Protein AF-A0A2V7VYQ2-F1 (afdb_monomer_lite)

Structure (mmCIF, N/CA/C/O backbone):
data_AF-A0A2V7VYQ2-F1
#
_entry.id   AF-A0A2V7VYQ2-F1
#
loop_
_atom_site.group_PDB
_atom_site.id
_atom_site.type_symbol
_atom_site.label_atom_id
_atom_site.label_alt_id
_atom_site.label_comp_id
_atom_site.label_asym_id
_atom_site.label_entity_id
_atom_site.label_seq_id
_atom_site.pdbx_PDB_ins_code
_atom_site.Cartn_x
_atom_site.Cartn_y
_atom_site.Cartn_z
_atom_site.occupancy
_atom_site.B_iso_or_equiv
_atom_site.auth_seq_id
_atom_site.auth_comp_id
_atom_site.auth_asym_id
_atom_site.auth_atom_id
_atom_site.pdbx_PDB_model_num
ATOM 1 N N . MET A 1 1 ? 19.282 20.092 -5.238 1.00 39.91 1 MET A N 1
ATOM 2 C CA . MET A 1 1 ? 17.968 20.196 -5.904 1.00 39.91 1 MET A CA 1
ATOM 3 C C . MET A 1 1 ? 17.351 18.811 -5.839 1.00 39.91 1 MET A C 1
ATOM 5 O O . MET A 1 1 ? 17.873 17.918 -6.490 1.00 39.91 1 MET A O 1
ATOM 9 N N . LEU A 1 2 ? 16.368 18.584 -4.962 1.00 47.19 2 LEU A N 1
ATOM 10 C CA . LEU A 1 2 ? 15.634 17.316 -4.951 1.00 47.19 2 LEU A CA 1
ATOM 11 C C . LEU A 1 2 ? 14.840 17.269 -6.256 1.00 47.19 2 LEU A C 1
ATOM 13 O O . LEU A 1 2 ? 14.001 18.136 -6.489 1.00 47.19 2 LEU A O 1
ATOM 17 N N . ASN A 1 3 ? 15.194 16.339 -7.139 1.00 48.59 3 ASN A N 1
ATOM 18 C CA . ASN A 1 3 ? 14.482 16.147 -8.391 1.00 48.59 3 ASN A CA 1
ATOM 19 C C . ASN A 1 3 ? 13.054 15.726 -8.024 1.00 48.59 3 ASN A C 1
ATOM 21 O O . ASN A 1 3 ? 12.865 14.705 -7.373 1.00 48.59 3 ASN A O 1
ATOM 25 N N . SER A 1 4 ? 12.109 16.602 -8.348 1.00 51.09 4 SER A N 1
ATOM 26 C CA . SER A 1 4 ? 10.693 16.582 -7.993 1.00 51.09 4 SER A CA 1
ATOM 27 C C . SER A 1 4 ? 10.065 15.181 -7.964 1.00 51.09 4 SER A C 1
ATOM 29 O O . SER A 1 4 ? 9.643 14.679 -8.999 1.00 51.09 4 SER A O 1
ATOM 31 N N . ALA A 1 5 ? 9.940 14.605 -6.768 1.00 56.44 5 ALA A N 1
ATOM 32 C CA . ALA A 1 5 ? 8.862 13.685 -6.427 1.00 56.44 5 ALA A CA 1
ATOM 33 C C . ALA A 1 5 ? 7.942 14.479 -5.485 1.00 56.44 5 ALA A C 1
ATOM 35 O O . ALA A 1 5 ? 8.368 14.777 -4.359 1.00 56.44 5 ALA A O 1
ATOM 36 N N . PRO A 1 6 ? 6.773 14.968 -5.944 1.00 68.38 6 PRO A N 1
ATOM 37 C CA . PRO A 1 6 ? 5.818 15.592 -5.036 1.00 68.38 6 PRO A CA 1
ATOM 38 C C . PRO A 1 6 ? 5.514 14.618 -3.884 1.00 68.38 6 PRO A C 1
ATOM 40 O O . PRO A 1 6 ? 5.658 13.413 -4.046 1.00 68.38 6 PRO A O 1
ATOM 43 N N . PRO A 1 7 ? 5.184 15.102 -2.676 1.00 71.44 7 PRO A N 1
ATOM 44 C CA . PRO A 1 7 ? 4.803 14.203 -1.599 1.00 71.44 7 PRO A CA 1
ATOM 45 C C . PRO A 1 7 ? 3.505 13.475 -1.974 1.00 71.44 7 PRO A C 1
ATOM 47 O O . PRO A 1 7 ? 2.418 14.023 -1.790 1.00 71.44 7 PRO A O 1
ATOM 50 N N . ASP A 1 8 ? 3.613 12.226 -2.430 1.00 80.06 8 ASP A N 1
ATOM 51 C CA . ASP A 1 8 ? 2.477 11.376 -2.802 1.00 80.06 8 ASP A CA 1
ATOM 52 C C . ASP A 1 8 ? 1.868 10.751 -1.543 1.00 80.06 8 ASP A C 1
ATOM 54 O O . ASP A 1 8 ? 1.904 9.542 -1.306 1.00 80.06 8 ASP A O 1
ATOM 58 N N . THR A 1 9 ? 1.396 11.613 -0.644 1.00 91.62 9 THR A N 1
ATOM 59 C CA . THR A 1 9 ? 0.796 11.194 0.622 1.00 91.62 9 THR A CA 1
ATOM 60 C C . THR A 1 9 ? -0.615 10.700 0.359 1.00 91.62 9 THR A C 1
ATOM 62 O O . THR A 1 9 ? -1.506 11.486 0.038 1.00 91.62 9 THR A O 1
ATOM 65 N N . ASN A 1 10 ? -0.842 9.408 0.561 1.00 96.25 10 ASN A N 1
ATOM 66 C CA . ASN A 1 10 ? -2.163 8.810 0.505 1.00 96.25 10 ASN A CA 1
ATOM 67 C C . ASN A 1 10 ? -2.455 8.040 1.791 1.00 96.25 10 ASN A C 1
ATOM 69 O O . ASN A 1 10 ? -1.557 7.522 2.451 1.00 96.25 10 ASN A O 1
ATOM 73 N N . GLY A 1 11 ? -3.721 7.966 2.177 1.00 96.19 11 GLY A N 1
ATOM 74 C CA . GLY A 1 11 ? -4.103 7.188 3.339 1.00 96.19 11 GLY A CA 1
ATOM 75 C C . GLY A 1 11 ? -5.603 7.098 3.507 1.00 96.19 11 GLY A C 1
ATOM 76 O O . GLY A 1 11 ? -6.361 7.947 3.036 1.00 96.19 11 GLY A O 1
ATOM 77 N N . ARG A 1 12 ? -6.035 6.050 4.200 1.00 97.88 12 ARG A N 1
ATOM 78 C CA . ARG A 1 12 ? -7.449 5.751 4.396 1.00 97.88 12 ARG A CA 1
ATOM 79 C C . ARG A 1 12 ? -7.674 5.135 5.765 1.00 97.88 12 ARG A C 1
ATOM 81 O O . ARG A 1 12 ? -6.895 4.314 6.241 1.00 97.88 12 ARG A O 1
ATOM 88 N N . VAL A 1 13 ? -8.769 5.547 6.394 1.00 97.44 13 VAL A N 1
ATOM 89 C CA . VAL A 1 13 ? -9.264 4.948 7.634 1.00 97.44 13 VAL A CA 1
ATOM 90 C C . VAL A 1 13 ? -10.171 3.775 7.276 1.00 97.44 13 VAL A C 1
ATOM 92 O O . VAL A 1 13 ? -11.140 3.937 6.528 1.00 97.44 13 VAL A O 1
ATOM 95 N N . GLY A 1 14 ? -9.840 2.608 7.816 1.00 96.62 14 GLY A N 1
ATOM 96 C CA . GLY A 1 14 ? -10.649 1.403 7.763 1.00 96.62 14 GLY A CA 1
ATOM 97 C C . GLY A 1 14 ? -11.421 1.174 9.060 1.00 96.62 14 GLY A C 1
ATOM 98 O O . GLY A 1 14 ? -11.588 2.067 9.902 1.00 96.62 14 GLY A O 1
ATOM 99 N N . LYS A 1 15 ? -11.915 -0.051 9.243 1.00 95.31 15 LYS A N 1
ATOM 100 C CA . LYS A 1 15 ? -12.724 -0.396 10.417 1.00 95.31 15 LYS A CA 1
ATOM 101 C C . LYS A 1 15 ? -11.932 -0.316 11.722 1.00 95.31 15 LYS A C 1
ATOM 103 O O . LYS A 1 15 ? -12.439 0.263 12.682 1.00 95.31 15 LYS A O 1
ATOM 108 N N . ASN A 1 16 ? -10.692 -0.806 11.730 1.00 94.94 16 ASN A N 1
ATOM 109 C CA . ASN A 1 16 ? -9.839 -0.860 12.926 1.00 94.94 16 ASN A CA 1
ATOM 110 C C . ASN A 1 16 ? -8.521 -0.089 12.777 1.00 94.94 16 ASN A C 1
ATOM 112 O O . ASN A 1 16 ? -7.930 0.304 13.779 1.00 94.94 16 ASN A O 1
ATOM 116 N N . HIS A 1 17 ? -8.091 0.158 11.540 1.00 97.12 17 HIS A N 1
ATOM 117 C CA . HIS A 1 17 ? -6.763 0.676 11.240 1.00 97.12 17 HIS A CA 1
ATOM 118 C C . HIS A 1 17 ? -6.822 1.957 10.412 1.00 97.12 17 HIS A C 1
AT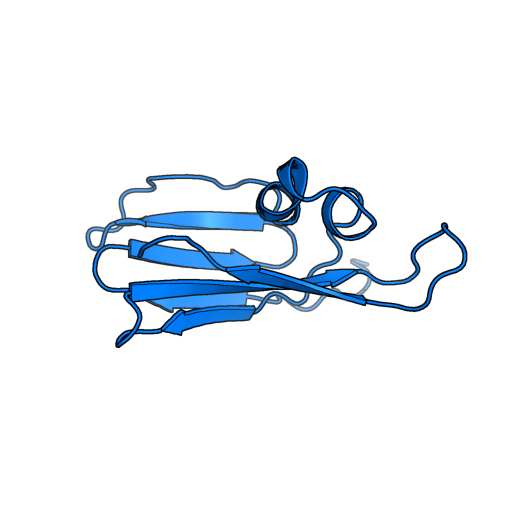OM 120 O O . HIS A 1 17 ? -7.772 2.193 9.661 1.00 97.12 17 HIS A O 1
ATOM 126 N N . TYR A 1 18 ? -5.775 2.761 10.521 1.00 98.06 18 TYR A N 1
ATOM 127 C CA . TYR A 1 18 ? -5.415 3.764 9.533 1.00 98.06 18 TYR A CA 1
ATOM 128 C C . TYR A 1 18 ? -4.210 3.249 8.751 1.00 98.06 18 TYR A C 1
ATOM 130 O O . TYR A 1 18 ? -3.222 2.835 9.352 1.00 98.06 18 TYR A O 1
ATOM 138 N N . VAL A 1 19 ? -4.296 3.260 7.424 1.00 98.25 19 VAL A N 1
ATOM 139 C CA . VAL A 1 19 ? -3.176 2.913 6.544 1.00 98.25 19 VAL A CA 1
ATOM 140 C C . VAL A 1 19 ? -2.748 4.176 5.817 1.00 98.25 19 VAL A C 1
ATOM 142 O O . VAL A 1 19 ? -3.587 4.846 5.211 1.00 98.25 19 VAL A O 1
ATOM 145 N N . GLN A 1 20 ? -1.456 4.489 5.875 1.00 97.50 20 GLN A N 1
ATOM 146 C CA . GLN A 1 20 ? -0.843 5.588 5.135 1.00 97.50 20 GLN A CA 1
ATOM 147 C C . GLN A 1 20 ? 0.287 5.045 4.281 1.00 97.50 20 GLN A C 1
ATOM 149 O O . GLN A 1 20 ? 1.123 4.269 4.747 1.00 97.50 20 GLN A O 1
ATOM 154 N N . TRP A 1 21 ? 0.337 5.517 3.047 1.00 97.06 21 TRP A N 1
ATOM 155 C CA . TRP A 1 21 ? 1.424 5.265 2.129 1.00 97.06 21 TRP A CA 1
ATOM 156 C C . TRP A 1 21 ? 1.892 6.608 1.572 1.00 97.06 21 TRP A C 1
ATOM 158 O O . TRP A 1 21 ? 1.117 7.337 0.960 1.00 97.06 21 TRP A O 1
ATOM 168 N N . VAL A 1 22 ? 3.148 6.956 1.841 1.00 94.56 22 VAL A N 1
ATOM 169 C CA . VAL A 1 22 ? 3.774 8.206 1.404 1.00 94.56 22 VAL A CA 1
ATOM 170 C C . VAL A 1 22 ? 4.951 7.880 0.507 1.00 94.56 22 VAL A C 1
ATOM 172 O O . VAL A 1 22 ? 5.933 7.294 0.973 1.00 94.56 22 VAL A O 1
ATOM 175 N N . ASN A 1 23 ? 4.860 8.266 -0.767 1.00 92.12 23 ASN A N 1
ATOM 176 C CA . ASN A 1 23 ? 5.832 7.893 -1.793 1.00 92.12 23 ASN A CA 1
ATOM 177 C C . ASN A 1 23 ? 6.060 6.368 -1.773 1.00 92.12 23 ASN A C 1
ATOM 179 O O . ASN A 1 23 ? 5.211 5.571 -2.156 1.00 92.12 23 ASN A O 1
ATOM 183 N N . THR A 1 24 ? 7.195 5.941 -1.231 1.00 93.94 24 THR A N 1
ATOM 184 C CA . THR A 1 24 ? 7.682 4.564 -1.251 1.00 93.94 24 THR A CA 1
ATOM 185 C C . THR A 1 24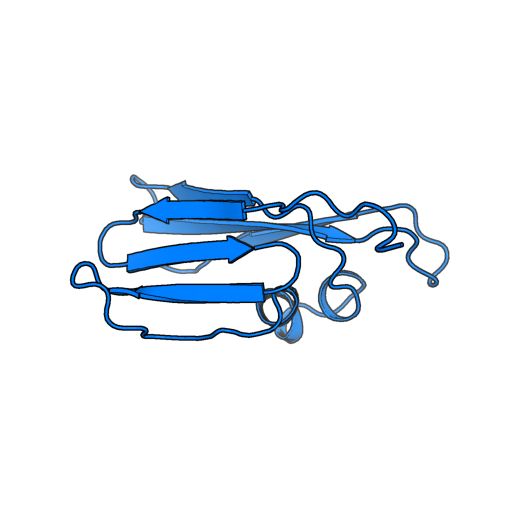 ? 7.588 3.866 0.109 1.00 93.94 24 THR A C 1
ATOM 187 O O . THR A 1 24 ? 8.077 2.739 0.253 1.00 93.94 24 THR A O 1
ATOM 190 N N . GLN A 1 25 ? 6.978 4.519 1.108 1.00 96.19 25 GLN A N 1
ATOM 191 C CA . GLN A 1 25 ? 6.867 4.030 2.482 1.00 96.19 25 GLN A CA 1
ATOM 192 C C . GLN A 1 25 ? 5.414 3.816 2.905 1.00 96.19 25 GLN A C 1
ATOM 194 O O . GLN A 1 25 ? 4.589 4.712 2.764 1.00 96.19 25 GLN A O 1
ATOM 199 N N . LEU A 1 26 ? 5.133 2.651 3.483 1.00 97.25 26 LEU A N 1
ATOM 200 C CA . LEU A 1 26 ? 3.830 2.241 4.000 1.00 97.25 26 LEU A CA 1
ATOM 201 C C . LEU A 1 26 ? 3.900 2.066 5.520 1.00 97.25 26 LEU A C 1
ATOM 203 O O . LEU A 1 26 ? 4.854 1.479 6.038 1.00 97.25 26 LEU A O 1
ATOM 207 N N . ALA A 1 27 ? 2.866 2.510 6.225 1.00 98.25 27 ALA A N 1
ATOM 208 C CA . ALA A 1 27 ? 2.667 2.220 7.637 1.00 98.25 27 ALA A CA 1
ATOM 20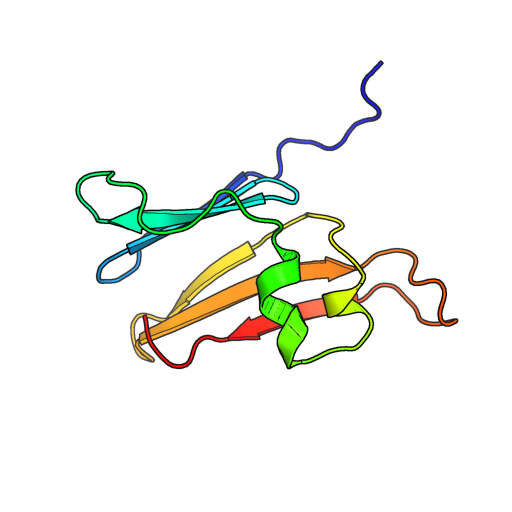9 C C . ALA A 1 27 ? 1.180 2.049 7.981 1.00 98.25 27 ALA A C 1
ATOM 211 O O . ALA A 1 27 ? 0.282 2.469 7.243 1.00 98.25 27 ALA A O 1
ATOM 212 N N . VAL A 1 28 ? 0.937 1.375 9.103 1.00 98.25 28 VAL A N 1
ATOM 213 C CA . VAL A 1 28 ? -0.386 1.035 9.625 1.00 98.25 28 VAL A CA 1
ATOM 214 C C . VAL A 1 28 ? -0.440 1.399 11.101 1.00 98.25 28 VAL A C 1
ATOM 216 O O . VAL A 1 28 ? 0.438 1.018 11.876 1.00 98.25 28 VAL A O 1
ATOM 219 N N . TRP A 1 29 ? -1.499 2.093 11.494 1.00 98.56 29 TRP A N 1
ATOM 220 C CA . TRP A 1 29 ? -1.760 2.516 12.864 1.00 98.56 29 TRP A CA 1
ATOM 221 C C . TRP A 1 29 ? -3.117 2.005 13.335 1.00 98.56 29 TRP A C 1
ATOM 223 O O . TRP A 1 29 ? -4.018 1.767 12.527 1.00 98.56 29 TRP A O 1
ATOM 233 N N . ASP A 1 30 ? -3.283 1.884 14.647 1.00 97.56 30 ASP A N 1
ATOM 234 C CA . ASP A 1 30 ? -4.605 1.769 15.254 1.00 97.56 30 ASP A CA 1
ATOM 235 C C . ASP A 1 30 ? -5.328 3.129 15.292 1.00 97.56 30 ASP A C 1
ATOM 237 O O . ASP A 1 30 ? -4.767 4.185 14.984 1.00 97.56 30 ASP A O 1
ATOM 241 N N . LYS A 1 31 ? -6.601 3.119 15.699 1.00 95.50 31 LYS A N 1
ATOM 242 C CA . LYS A 1 31 ? -7.422 4.338 15.808 1.00 95.50 31 LYS A CA 1
ATOM 243 C C . LYS A 1 31 ? -7.042 5.271 16.962 1.00 95.50 31 LYS A C 1
ATOM 245 O O . LYS A 1 31 ? -7.536 6.395 16.992 1.00 95.50 31 LYS A O 1
ATOM 250 N N . SER A 1 32 ? -6.188 4.834 17.887 1.00 97.06 32 SER A N 1
ATOM 251 C CA . SER A 1 32 ? -5.588 5.705 18.905 1.00 97.06 32 SER A CA 1
ATOM 252 C C . SER A 1 32 ? -4.279 6.355 18.448 1.00 97.06 32 SER A C 1
ATOM 254 O O . SER A 1 32 ? -3.744 7.198 19.163 1.00 97.06 32 SER A O 1
ATOM 256 N N . GLY A 1 33 ? -3.784 6.013 17.255 1.00 95.81 33 GLY A N 1
ATOM 257 C CA . GLY A 1 33 ? -2.537 6.535 16.706 1.00 95.81 33 GLY A CA 1
ATOM 258 C C . GLY A 1 33 ? -1.299 5.720 17.082 1.00 95.81 33 GLY A C 1
ATOM 259 O O . GLY A 1 33 ? -0.185 6.152 16.783 1.00 95.81 33 GLY A O 1
ATOM 260 N N . THR A 1 34 ? -1.450 4.543 17.697 1.00 98.19 34 THR A N 1
ATOM 261 C CA . THR A 1 34 ? -0.322 3.629 17.914 1.00 98.19 34 THR A CA 1
ATOM 262 C C . THR A 1 34 ? 0.105 3.041 16.579 1.00 98.19 34 THR A C 1
ATOM 264 O O . THR A 1 34 ? -0.715 2.488 15.846 1.00 98.19 34 THR A O 1
ATOM 267 N N . LEU A 1 35 ? 1.394 3.124 16.265 1.00 97.94 35 LEU A N 1
ATOM 268 C CA . LEU A 1 35 ? 1.969 2.458 15.101 1.00 97.94 35 LEU A CA 1
ATOM 269 C C . LEU A 1 35 ? 1.955 0.939 15.320 1.00 97.94 35 LEU A C 1
ATOM 271 O O . LEU A 1 35 ? 2.590 0.440 16.245 1.00 97.94 35 LEU A O 1
ATOM 275 N N . LEU A 1 36 ? 1.238 0.213 14.465 1.00 98.06 36 LEU A N 1
ATOM 276 C CA . LEU A 1 36 ? 1.139 -1.248 14.520 1.00 98.06 36 LEU A CA 1
ATOM 277 C C . LEU A 1 36 ? 2.135 -1.924 13.575 1.00 98.06 36 LEU A C 1
ATOM 279 O O . LEU A 1 36 ? 2.626 -3.013 13.866 1.00 98.06 36 LEU A O 1
ATOM 283 N N . TYR A 1 37 ? 2.414 -1.297 12.430 1.00 97.38 37 TYR A N 1
ATOM 284 C CA . TYR A 1 37 ? 3.294 -1.847 11.404 1.00 97.38 37 TYR A CA 1
ATOM 285 C C . TYR A 1 37 ? 3.923 -0.738 10.553 1.00 97.38 37 TYR A C 1
ATOM 287 O O . TYR A 1 37 ? 3.259 0.240 10.218 1.00 97.38 37 TYR A O 1
ATOM 295 N N . GLY A 1 38 ? 5.187 -0.898 10.157 1.00 96.06 38 GLY A N 1
ATOM 296 C CA . GLY A 1 38 ? 5.927 0.102 9.376 1.00 96.06 38 GLY A CA 1
ATOM 297 C C . GLY A 1 38 ? 6.741 1.101 10.218 1.00 96.06 38 GLY A C 1
ATOM 298 O O . GLY A 1 38 ? 6.884 0.895 11.422 1.00 96.06 38 GLY A O 1
ATOM 299 N N . PRO A 1 39 ? 7.294 2.165 9.596 1.00 96.19 39 PRO A N 1
ATOM 300 C CA . PRO A 1 39 ? 7.353 2.378 8.150 1.00 96.19 39 PRO A CA 1
ATOM 301 C C . PRO A 1 39 ? 8.197 1.306 7.452 1.00 96.19 39 PRO A C 1
ATOM 303 O O . PRO A 1 39 ? 9.322 1.016 7.852 1.00 96.19 39 PRO A O 1
ATOM 306 N N . ILE A 1 40 ? 7.645 0.708 6.404 1.00 96.56 40 ILE A N 1
ATOM 307 C CA . ILE A 1 40 ? 8.314 -0.277 5.544 1.00 96.56 40 ILE A CA 1
ATOM 308 C C . ILE A 1 40 ? 8.265 0.185 4.089 1.00 96.56 40 ILE A C 1
ATOM 310 O O . ILE A 1 40 ? 7.497 1.078 3.742 1.00 96.56 40 ILE A O 1
ATOM 314 N N . LYS A 1 41 ? 9.049 -0.445 3.209 1.00 97.06 41 LYS A N 1
ATOM 315 C CA . LYS A 1 41 ? 8.920 -0.221 1.763 1.00 97.06 41 LYS A CA 1
ATOM 316 C C . LYS A 1 41 ? 7.546 -0.689 1.282 1.00 97.06 41 LYS A C 1
ATOM 318 O O . LYS A 1 41 ? 7.147 -1.808 1.600 1.00 97.06 41 LYS A O 1
ATOM 323 N N . GLY A 1 42 ? 6.854 0.120 0.486 1.00 96.50 42 GLY A N 1
ATOM 324 C CA . GLY A 1 42 ? 5.531 -0.214 -0.048 1.00 96.50 42 GLY A CA 1
ATOM 325 C C . GLY A 1 42 ? 5.510 -1.507 -0.869 1.00 96.50 42 GLY A C 1
ATOM 326 O O . GLY A 1 42 ? 4.605 -2.330 -0.730 1.00 96.50 42 GLY A O 1
ATOM 327 N N . ASN A 1 43 ? 6.580 -1.770 -1.622 1.00 96.56 43 ASN A N 1
ATOM 328 C CA . ASN A 1 43 ? 6.726 -2.997 -2.401 1.00 96.56 43 ASN A CA 1
ATOM 329 C C . ASN A 1 43 ? 6.831 -4.296 -1.580 1.00 96.56 43 ASN A C 1
ATOM 331 O O . ASN A 1 43 ? 6.803 -5.393 -2.144 1.00 96.56 43 ASN A O 1
ATOM 335 N N . THR A 1 44 ? 6.908 -4.198 -0.249 1.00 97.25 44 THR A N 1
ATOM 336 C CA . THR A 1 44 ? 6.795 -5.351 0.656 1.00 97.25 44 THR A CA 1
ATOM 337 C C . THR A 1 44 ? 5.468 -6.090 0.446 1.00 97.25 44 THR A C 1
ATOM 339 O O . THR A 1 44 ? 5.433 -7.315 0.535 1.00 97.25 44 THR A O 1
ATOM 342 N N . LEU A 1 45 ? 4.394 -5.370 0.089 1.00 96.12 45 LEU A N 1
ATOM 343 C CA . LEU A 1 45 ? 3.067 -5.941 -0.182 1.00 96.12 45 LEU A CA 1
ATOM 344 C C . LEU A 1 45 ? 3.064 -6.984 -1.310 1.00 96.12 45 LEU A C 1
ATOM 346 O O . LEU A 1 45 ? 2.214 -7.870 -1.319 1.00 96.12 45 LEU A O 1
ATOM 350 N N . PHE A 1 46 ? 4.001 -6.884 -2.257 1.00 96.19 46 PHE A N 1
ATOM 351 C CA . PHE A 1 46 ? 4.037 -7.725 -3.456 1.00 96.19 46 PHE A CA 1
ATOM 352 C C . PHE A 1 46 ? 5.091 -8.834 -3.388 1.00 96.19 46 PHE A C 1
ATOM 354 O O . PHE A 1 46 ? 5.169 -9.639 -4.310 1.00 96.19 46 PHE A O 1
ATOM 361 N N . GLN A 1 47 ? 5.894 -8.919 -2.320 1.00 96.00 47 GLN A N 1
ATOM 362 C CA . GLN A 1 47 ? 7.021 -9.866 -2.254 1.00 96.00 47 GLN A CA 1
ATOM 363 C C . GLN A 1 47 ? 6.587 -11.322 -2.440 1.00 96.00 47 GLN A C 1
ATOM 365 O O . GLN A 1 47 ? 7.256 -12.076 -3.139 1.00 96.00 47 GLN A O 1
ATOM 370 N N . SER A 1 48 ? 5.449 -11.713 -1.861 1.00 91.81 48 SER A N 1
ATOM 371 C CA . SER A 1 48 ? 4.899 -13.065 -2.016 1.00 91.81 48 SER A CA 1
ATOM 372 C C . SER A 1 48 ? 4.273 -13.321 -3.391 1.00 91.81 48 SER A C 1
ATOM 374 O O . SER A 1 48 ? 4.139 -14.477 -3.782 1.00 91.81 48 SER A O 1
ATOM 376 N N . LEU A 1 49 ? 3.891 -12.264 -4.116 1.00 88.44 49 LEU A N 1
ATOM 377 C CA . LEU A 1 49 ? 3.328 -12.341 -5.467 1.00 88.44 49 LEU A CA 1
ATOM 378 C C . LEU A 1 49 ? 4.429 -12.399 -6.538 1.00 88.44 49 LEU A C 1
ATOM 380 O O . LEU A 1 49 ? 4.220 -12.978 -7.602 1.00 88.44 49 LEU A O 1
ATOM 384 N N . GLY A 1 50 ? 5.603 -11.831 -6.250 1.00 90.25 50 GLY A N 1
ATOM 385 C CA . GLY A 1 50 ? 6.734 -11.773 -7.172 1.00 90.25 50 GLY A CA 1
ATOM 386 C C . GLY A 1 50 ? 6.526 -10.789 -8.330 1.00 90.25 50 GLY A C 1
ATOM 387 O O . GLY A 1 50 ? 5.713 -9.866 -8.262 1.00 90.25 50 GLY A O 1
ATOM 388 N N . GLY A 1 51 ? 7.300 -10.977 -9.402 1.00 90.44 51 GLY A N 1
ATOM 389 C CA . GLY A 1 51 ? 7.238 -10.150 -10.612 1.00 90.44 51 GLY A CA 1
ATOM 390 C C . GLY A 1 51 ? 7.730 -8.711 -10.418 1.00 90.44 51 GLY A C 1
ATOM 391 O O . GLY A 1 51 ? 8.358 -8.374 -9.412 1.00 90.44 51 GLY A O 1
ATOM 392 N N . THR A 1 52 ? 7.426 -7.853 -11.392 1.00 92.25 52 THR A N 1
ATOM 393 C CA . THR A 1 52 ? 7.860 -6.446 -11.446 1.00 92.25 52 THR A CA 1
ATOM 394 C C . THR A 1 52 ? 7.481 -5.667 -10.181 1.00 92.25 52 THR A C 1
ATOM 396 O O . THR A 1 52 ? 8.279 -4.907 -9.644 1.00 92.25 52 THR A O 1
ATOM 399 N N . CYS A 1 53 ? 6.291 -5.909 -9.630 1.00 93.44 53 CYS A N 1
ATOM 400 C CA . CYS A 1 53 ? 5.808 -5.216 -8.434 1.00 93.44 53 CYS A CA 1
ATOM 401 C C . CYS A 1 53 ? 6.578 -5.568 -7.153 1.00 93.44 53 CYS A C 1
ATOM 403 O O . CYS A 1 53 ? 6.582 -4.778 -6.210 1.00 93.44 53 CYS A O 1
ATOM 405 N N . ALA A 1 54 ? 7.232 -6.733 -7.099 1.00 94.62 54 ALA A N 1
ATOM 406 C CA . ALA A 1 54 ? 8.089 -7.104 -5.977 1.00 94.62 54 ALA A CA 1
ATOM 407 C C . ALA A 1 54 ? 9.468 -6.427 -6.051 1.00 94.62 54 ALA A C 1
ATOM 409 O O . ALA A 1 54 ? 10.102 -6.203 -5.019 1.00 94.62 54 ALA A O 1
ATOM 410 N N . THR A 1 55 ? 9.946 -6.073 -7.245 1.00 92.69 55 THR A N 1
ATOM 411 C CA . THR A 1 55 ? 11.274 -5.465 -7.438 1.00 92.69 55 THR A CA 1
ATOM 412 C C . THR A 1 55 ? 11.235 -3.940 -7.546 1.00 92.69 55 THR A C 1
ATOM 414 O O . THR A 1 55 ? 12.237 -3.298 -7.239 1.00 92.69 55 THR A O 1
ATOM 417 N N . HIS A 1 56 ? 10.083 -3.359 -7.891 1.00 92.69 56 HIS A N 1
ATOM 418 C CA . HIS A 1 56 ? 9.865 -1.914 -8.015 1.00 92.69 56 HIS A CA 1
ATOM 419 C C . HIS A 1 56 ? 9.173 -1.306 -6.795 1.00 92.69 56 HIS A C 1
ATOM 421 O O . HIS A 1 56 ? 8.320 -1.936 -6.173 1.00 92.69 56 HIS A O 1
ATOM 427 N N . ASN A 1 57 ? 9.520 -0.066 -6.457 1.00 94.00 57 ASN A N 1
ATOM 428 C CA . ASN A 1 57 ? 8.949 0.673 -5.329 1.00 94.00 57 ASN A CA 1
ATOM 429 C C . ASN A 1 57 ? 8.930 2.159 -5.684 1.00 94.00 57 ASN A C 1
ATOM 431 O O . ASN A 1 57 ? 9.654 2.950 -5.078 1.00 94.00 57 ASN A O 1
ATOM 435 N N . ASP A 1 58 ? 8.179 2.490 -6.729 1.00 92.94 58 ASP A N 1
ATOM 436 C CA . ASP A 1 58 ? 8.381 3.713 -7.503 1.00 92.94 58 ASP A CA 1
ATOM 437 C C . ASP A 1 58 ? 7.462 4.855 -7.055 1.00 92.94 58 ASP A C 1
ATOM 439 O O . ASP A 1 58 ? 7.744 6.007 -7.365 1.00 92.94 58 ASP A O 1
ATOM 443 N N . GLY A 1 59 ? 6.440 4.563 -6.242 1.00 92.12 59 GLY A N 1
ATOM 444 C CA . GLY A 1 59 ? 5.601 5.577 -5.601 1.00 92.12 59 GLY A CA 1
ATOM 445 C C . GLY A 1 59 ? 4.234 5.762 -6.252 1.00 92.12 59 GLY A C 1
ATOM 446 O O . GLY A 1 59 ? 3.653 4.798 -6.759 1.00 92.12 59 GLY A O 1
ATOM 447 N N . ASP A 1 60 ? 3.691 6.980 -6.145 1.00 93.44 60 ASP A N 1
ATOM 448 C CA . ASP A 1 60 ? 2.305 7.314 -6.501 1.00 93.44 60 ASP A CA 1
ATOM 449 C C . ASP A 1 60 ? 1.259 6.356 -5.885 1.00 93.44 60 ASP A C 1
ATOM 451 O O . ASP A 1 60 ? 0.463 5.727 -6.597 1.00 93.44 60 ASP A O 1
ATOM 455 N N . PRO A 1 61 ? 1.259 6.163 -4.551 1.00 95.50 61 PRO A N 1
ATO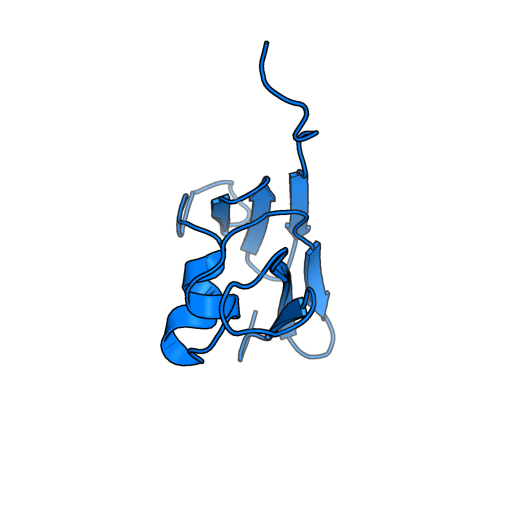M 456 C CA . PRO A 1 61 ? 0.413 5.160 -3.947 1.00 95.50 61 PRO A CA 1
ATOM 457 C C . PRO A 1 61 ? -1.053 5.588 -3.850 1.00 95.50 61 PRO A C 1
ATOM 459 O O . PRO A 1 61 ? -1.384 6.743 -3.576 1.00 95.50 61 PRO A O 1
ATOM 462 N N . ILE A 1 62 ? -1.949 4.605 -3.934 1.00 97.56 62 ILE A N 1
ATOM 463 C CA . ILE A 1 62 ? -3.357 4.745 -3.549 1.00 97.56 62 ILE A CA 1
ATOM 464 C C . ILE A 1 62 ? -3.668 3.732 -2.451 1.00 97.56 62 ILE A C 1
ATOM 466 O O . ILE A 1 62 ? -3.408 2.539 -2.590 1.00 97.56 62 ILE A O 1
ATOM 470 N N . SER A 1 63 ? -4.250 4.215 -1.354 1.00 97.44 63 SER A N 1
ATOM 471 C CA . SER A 1 63 ? -4.731 3.407 -0.237 1.00 97.44 63 SER A CA 1
ATOM 472 C C . SER A 1 63 ? -6.248 3.514 -0.147 1.00 97.44 63 SER A C 1
ATOM 474 O O . SER A 1 63 ? -6.788 4.566 0.192 1.00 97.44 63 SER A O 1
ATOM 476 N N . GLN A 1 64 ? -6.959 2.430 -0.444 1.00 98.25 64 GLN A N 1
ATOM 477 C CA . GLN A 1 64 ? -8.415 2.358 -0.334 1.00 98.25 64 GLN A CA 1
ATOM 478 C C . GLN A 1 64 ? -8.843 1.217 0.580 1.00 98.25 64 GLN A C 1
ATOM 480 O O . GLN A 1 64 ? -8.136 0.227 0.758 1.00 98.25 64 GLN A O 1
ATOM 485 N N . TYR A 1 65 ? -10.034 1.370 1.150 1.00 98.44 65 TYR A N 1
ATOM 486 C CA . TYR A 1 65 ? -10.663 0.365 1.990 1.00 98.44 65 TYR A CA 1
ATOM 487 C C . TYR A 1 65 ? -12.099 0.148 1.528 1.00 98.44 65 TYR A C 1
ATOM 489 O O . TYR A 1 65 ? -12.898 1.093 1.498 1.00 98.44 65 TYR A O 1
ATOM 497 N N . ASP A 1 66 ? -12.402 -1.090 1.158 1.00 97.69 66 ASP A N 1
ATOM 498 C CA . ASP A 1 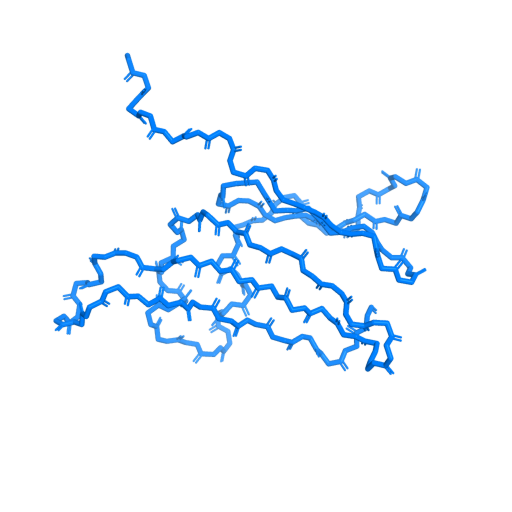66 ? -13.747 -1.547 0.852 1.00 97.69 66 ASP A CA 1
ATOM 499 C C . ASP A 1 66 ? -14.442 -1.942 2.159 1.00 97.69 66 ASP A C 1
ATOM 501 O O . ASP A 1 66 ? -14.105 -2.939 2.800 1.00 97.69 66 ASP A O 1
ATOM 505 N N . LEU A 1 67 ? -15.422 -1.128 2.550 1.00 95.31 67 LEU A N 1
ATOM 506 C CA . LEU A 1 67 ? -16.201 -1.311 3.772 1.00 95.31 67 LEU A CA 1
ATOM 507 C C . LEU A 1 67 ? -17.138 -2.522 3.707 1.00 95.31 67 LEU A C 1
ATOM 509 O O . LEU A 1 67 ? -17.444 -3.095 4.749 1.00 95.31 67 LEU A O 1
ATOM 513 N N . LEU A 1 68 ? -17.623 -2.883 2.516 1.00 96.62 68 LEU A N 1
ATOM 514 C CA . LEU A 1 68 ? -18.577 -3.978 2.338 1.00 96.62 68 LEU A CA 1
ATOM 515 C C . LEU A 1 68 ? -17.859 -5.325 2.294 1.00 96.62 68 LEU A C 1
ATOM 517 O O . LEU A 1 68 ? -18.365 -6.306 2.834 1.00 96.62 68 LEU A O 1
ATOM 521 N N . ALA A 1 69 ? -16.681 -5.360 1.669 1.00 97.12 69 ALA A N 1
ATOM 522 C CA . ALA A 1 69 ? -15.866 -6.565 1.564 1.00 97.12 69 ALA A CA 1
ATOM 523 C C . ALA A 1 69 ? -14.886 -6.759 2.735 1.00 97.12 69 ALA A C 1
ATOM 525 O O . ALA A 1 69 ? -14.288 -7.830 2.824 1.00 97.12 69 ALA A O 1
ATOM 526 N N . ASP A 1 70 ? -14.723 -5.752 3.604 1.00 97.00 70 ASP A N 1
ATOM 527 C CA . ASP A 1 70 ? -13.735 -5.711 4.692 1.00 97.00 70 ASP A CA 1
ATOM 528 C C . ASP A 1 70 ? -12.309 -5.950 4.178 1.00 97.00 70 ASP A C 1
ATOM 530 O O . ASP A 1 70 ? -11.637 -6.885 4.599 1.00 97.00 70 ASP A O 1
ATOM 534 N N . ARG A 1 71 ? -11.856 -5.159 3.195 1.00 97.75 71 ARG A N 1
ATOM 535 C CA . ARG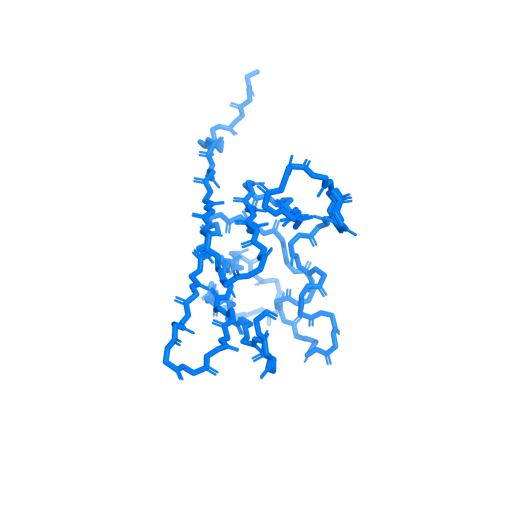 A 1 71 ? -10.545 -5.361 2.548 1.00 97.75 71 ARG A CA 1
ATOM 536 C C . ARG A 1 71 ? -9.851 -4.063 2.184 1.00 97.75 71 ARG A C 1
ATOM 538 O O . ARG A 1 71 ? -10.474 -3.086 1.774 1.00 97.75 71 ARG A O 1
ATOM 545 N N . TRP A 1 72 ? -8.530 -4.097 2.262 1.00 98.06 72 TRP A N 1
ATOM 546 C CA . TRP A 1 72 ? -7.645 -3.064 1.752 1.00 98.06 72 TRP A CA 1
ATOM 547 C C . TRP A 1 72 ? -7.343 -3.310 0.280 1.00 98.06 72 TRP A C 1
ATOM 549 O O . TRP A 1 72 ? -7.066 -4.440 -0.119 1.00 98.06 72 TRP A O 1
ATOM 559 N N . ILE A 1 73 ? -7.362 -2.237 -0.504 1.00 98.00 73 ILE A N 1
ATOM 560 C CA . ILE A 1 73 ? -6.890 -2.199 -1.886 1.00 98.00 73 ILE A CA 1
ATOM 561 C C . ILE A 1 73 ? -5.777 -1.159 -1.918 1.00 98.00 73 ILE A C 1
ATOM 563 O O . ILE A 1 73 ? -6.035 0.035 -1.753 1.00 98.00 73 ILE A O 1
ATOM 567 N N . LEU A 1 74 ? -4.542 -1.625 -2.072 1.00 97.94 74 LEU A N 1
ATOM 568 C CA . LEU A 1 74 ? -3.341 -0.800 -2.021 1.00 97.94 74 LEU A CA 1
ATOM 569 C C . LEU A 1 74 ? -2.609 -0.904 -3.355 1.00 97.94 74 LEU A C 1
ATOM 571 O O . LEU A 1 74 ? -2.386 -2.008 -3.859 1.00 97.94 74 LEU A O 1
ATOM 575 N N . THR A 1 75 ? -2.247 0.231 -3.941 1.00 97.56 75 THR A N 1
ATOM 576 C CA . THR A 1 75 ? -1.684 0.264 -5.292 1.00 97.56 75 THR A CA 1
ATOM 577 C C . THR A 1 75 ? -0.497 1.212 -5.382 1.00 97.56 75 THR A C 1
ATOM 579 O O . THR A 1 75 ? -0.435 2.174 -4.627 1.00 97.56 75 THR A O 1
ATOM 582 N N . GLN A 1 76 ? 0.416 0.951 -6.317 1.00 95.81 76 GLN A N 1
ATOM 583 C CA . GLN A 1 76 ? 1.494 1.866 -6.721 1.00 95.81 76 GLN A CA 1
ATOM 584 C C . GLN A 1 76 ? 1.789 1.709 -8.214 1.00 95.81 76 GLN A C 1
ATOM 586 O O . GLN A 1 76 ? 1.435 0.678 -8.804 1.00 95.81 76 GLN A O 1
ATOM 591 N N . PHE A 1 77 ? 2.491 2.669 -8.806 1.00 93.69 77 PHE A N 1
ATOM 592 C CA . PHE A 1 77 ? 3.113 2.444 -10.107 1.00 93.69 77 PHE A CA 1
ATOM 593 C C . PHE A 1 77 ? 4.387 1.598 -9.980 1.00 93.69 77 PHE A C 1
ATOM 595 O O . PHE A 1 77 ? 5.075 1.609 -8.962 1.00 93.69 77 PHE A O 1
ATOM 602 N N . ALA A 1 78 ? 4.705 0.869 -11.046 1.00 92.50 78 ALA A N 1
ATOM 603 C CA . ALA A 1 78 ? 6.049 0.377 -11.320 1.00 92.50 78 ALA A CA 1
ATOM 604 C C . ALA A 1 78 ? 6.453 0.895 -12.704 1.00 92.50 78 ALA A C 1
ATOM 606 O O . ALA A 1 78 ? 5.841 0.536 -13.710 1.00 92.50 78 ALA A O 1
ATOM 607 N N . VAL A 1 79 ? 7.430 1.794 -12.755 1.00 89.06 79 VAL A N 1
ATOM 608 C CA . VAL A 1 79 ? 7.777 2.594 -13.933 1.00 89.06 79 VAL A CA 1
ATOM 609 C C . VAL A 1 79 ? 9.138 2.158 -14.464 1.00 89.06 79 VAL A C 1
ATOM 611 O O . VAL A 1 79 ? 10.080 1.951 -13.705 1.00 89.06 79 VAL A O 1
ATOM 614 N N . GLY A 1 80 ? 9.265 2.042 -15.789 1.00 80.75 80 GLY A N 1
ATOM 615 C CA . GLY A 1 80 ? 10.558 1.761 -16.425 1.00 80.75 80 GLY A CA 1
ATOM 616 C C . GLY A 1 80 ? 11.145 0.393 -16.065 1.00 80.75 80 GLY A C 1
ATOM 617 O O . GLY A 1 80 ? 12.361 0.268 -15.923 1.00 80.75 80 GLY A O 1
ATOM 618 N N . ALA A 1 81 ? 10.287 -0.616 -15.901 1.00 73.06 81 ALA A N 1
ATOM 619 C CA . ALA A 1 81 ? 10.701 -1.987 -15.644 1.00 73.06 81 ALA A CA 1
ATOM 620 C C . ALA A 1 81 ? 11.709 -2.473 -16.700 1.00 73.06 81 ALA A C 1
ATOM 622 O O . ALA A 1 81 ? 11.485 -2.388 -17.907 1.00 73.06 81 ALA A O 1
ATOM 623 N N . THR A 1 82 ? 12.862 -2.955 -16.236 1.00 65.88 82 THR A N 1
ATOM 624 C CA . THR A 1 82 ? 14.013 -3.320 -17.081 1.00 65.88 82 THR A CA 1
ATOM 625 C C . THR A 1 82 ? 13.903 -4.712 -17.708 1.00 65.88 82 THR A C 1
ATOM 627 O O . THR A 1 82 ? 14.821 -5.154 -18.394 1.00 65.88 82 THR A O 1
ATOM 630 N N . ASP A 1 83 ? 12.773 -5.393 -17.523 1.00 63.97 83 ASP A N 1
ATOM 631 C CA . ASP A 1 83 ? 12.465 -6.715 -18.082 1.00 63.97 83 ASP A CA 1
ATOM 632 C C . ASP A 1 83 ? 11.880 -6.662 -19.511 1.00 63.97 83 ASP A C 1
ATOM 634 O O . ASP A 1 83 ? 11.419 -7.675 -20.035 1.00 63.97 83 ASP A O 1
ATOM 638 N N . GLY A 1 84 ? 11.912 -5.494 -20.161 1.00 60.00 84 GLY A N 1
ATOM 639 C CA . GLY A 1 84 ? 11.345 -5.285 -21.496 1.00 60.00 84 GLY A CA 1
ATOM 640 C C . GLY A 1 84 ? 9.840 -5.000 -21.497 1.00 60.00 84 GLY A C 1
ATOM 641 O O . GLY A 1 84 ? 9.235 -4.965 -22.569 1.00 60.00 84 GLY A O 1
ATOM 642 N N . SER A 1 85 ? 9.232 -4.790 -20.325 1.00 63.53 85 SER A N 1
ATOM 643 C CA . SER A 1 85 ? 7.821 -4.428 -20.189 1.00 63.53 85 SER A CA 1
ATOM 644 C C . SER A 1 85 ? 7.586 -2.912 -20.085 1.00 63.53 85 SER A C 1
ATOM 646 O O . SER A 1 85 ? 8.487 -2.118 -19.817 1.00 63.53 85 SER A O 1
ATOM 648 N N . PHE A 1 86 ? 6.342 -2.500 -20.348 1.00 79.25 86 PHE A N 1
ATOM 649 C CA . PHE A 1 86 ? 5.862 -1.136 -20.110 1.00 79.25 86 PHE A CA 1
ATOM 650 C C . PHE A 1 86 ? 5.706 -0.863 -18.604 1.00 79.25 86 PHE A C 1
ATOM 652 O O . PHE A 1 86 ? 5.852 -1.761 -17.781 1.00 79.25 86 PHE A O 1
ATOM 659 N N . SER A 1 87 ? 5.370 0.372 -18.228 1.00 88.75 87 SER A N 1
ATOM 660 C CA . SER A 1 87 ? 4.965 0.680 -16.851 1.00 88.75 87 SER A CA 1
ATOM 661 C C . SER A 1 87 ? 3.736 -0.140 -16.427 1.00 88.75 87 SER A C 1
ATOM 663 O O . SER A 1 87 ? 2.826 -0.359 -17.229 1.00 88.75 87 SER A O 1
ATOM 665 N N . HIS A 1 88 ? 3.680 -0.542 -15.156 1.00 90.69 88 HIS A N 1
ATOM 666 C CA . HIS A 1 88 ? 2.588 -1.326 -14.570 1.00 90.69 88 HIS A CA 1
ATOM 667 C C . HIS A 1 88 ? 1.851 -0.548 -13.484 1.00 90.69 88 HIS A C 1
ATOM 669 O O . HIS A 1 88 ? 2.429 0.287 -12.787 1.00 90.69 88 HIS A O 1
ATOM 675 N N . GLN A 1 89 ? 0.585 -0.911 -13.281 1.00 94.25 89 GLN A N 1
ATOM 676 C CA . GLN A 1 89 ? -0.149 -0.608 -12.058 1.00 94.25 89 GLN A CA 1
ATOM 677 C C . GLN A 1 89 ? -0.138 -1.846 -11.160 1.00 94.25 89 GLN A C 1
ATOM 679 O O . GLN A 1 89 ? -0.805 -2.840 -11.447 1.00 94.25 89 GLN A O 1
ATOM 684 N N . CYS A 1 90 ? 0.587 -1.776 -10.050 1.00 95.56 90 CYS A N 1
ATOM 685 C CA . CYS A 1 90 ? 0.601 -2.829 -9.044 1.00 95.56 90 CYS A CA 1
ATOM 686 C C . CYS A 1 90 ? -0.626 -2.697 -8.144 1.00 95.56 90 CYS A C 1
ATOM 688 O O . CYS A 1 90 ? -0.899 -1.602 -7.653 1.00 95.56 90 CYS A O 1
ATOM 690 N N . VAL A 1 91 ? -1.350 -3.797 -7.913 1.00 97.06 91 VAL A N 1
ATOM 691 C CA . VAL A 1 91 ? -2.559 -3.833 -7.075 1.00 97.06 91 VAL A CA 1
ATOM 692 C C . VAL A 1 91 ? -2.464 -4.995 -6.092 1.00 97.06 91 VAL A C 1
ATOM 694 O O . VAL A 1 91 ? -2.378 -6.151 -6.500 1.00 97.06 91 VAL A O 1
ATOM 697 N N . ALA A 1 92 ? -2.475 -4.688 -4.797 1.00 96.62 92 ALA A N 1
ATOM 698 C CA . ALA A 1 92 ? -2.541 -5.659 -3.713 1.00 96.62 92 ALA A CA 1
ATOM 699 C C . ALA A 1 92 ? -3.901 -5.546 -3.021 1.00 96.62 92 ALA A C 1
ATOM 701 O O . ALA A 1 92 ? -4.345 -4.450 -2.677 1.00 96.62 92 ALA A O 1
ATOM 702 N N . VAL A 1 93 ? -4.549 -6.689 -2.801 1.00 96.94 93 VAL A N 1
ATOM 703 C CA . VAL A 1 93 ? -5.829 -6.772 -2.092 1.00 96.94 93 VAL A CA 1
ATOM 704 C C . VAL A 1 93 ? -5.646 -7.651 -0.864 1.00 96.94 93 VAL A C 1
ATOM 706 O O . VAL A 1 93 ? -5.179 -8.785 -0.981 1.00 96.94 93 VAL A O 1
ATOM 709 N N . SER A 1 94 ? -5.992 -7.137 0.315 1.00 95.69 94 SER A N 1
ATOM 710 C CA . SER A 1 94 ? -5.892 -7.916 1.550 1.00 95.69 94 SER A CA 1
ATOM 711 C C . SER A 1 94 ? -6.998 -8.972 1.641 1.00 95.69 94 SER A C 1
ATOM 713 O O . SER A 1 94 ? -8.038 -8.887 0.985 1.00 95.69 94 SER A O 1
ATOM 715 N N . MET A 1 95 ? -6.782 -9.987 2.479 1.00 93.81 95 MET A N 1
ATOM 716 C CA . MET A 1 95 ? -7.820 -10.979 2.777 1.00 93.81 95 MET A CA 1
ATOM 717 C C . MET A 1 95 ? -8.923 -10.402 3.679 1.00 93.81 95 MET A C 1
ATOM 719 O O . MET A 1 95 ? -10.090 -10.750 3.494 1.00 93.81 95 MET A O 1
ATOM 723 N N . SER A 1 96 ? -8.546 -9.519 4.613 1.00 91.81 96 SER A N 1
ATOM 724 C CA . SER A 1 96 ? -9.420 -8.821 5.568 1.00 91.81 96 SER A CA 1
ATOM 725 C C . SER A 1 96 ? -8.896 -7.409 5.902 1.00 91.81 96 SER A C 1
ATOM 727 O O . SER A 1 96 ? -7.784 -7.053 5.487 1.00 91.81 96 SER A O 1
ATOM 729 N N . GLY A 1 97 ? -9.678 -6.614 6.639 1.00 87.94 97 GLY A N 1
ATOM 730 C CA . GLY A 1 97 ? -9.373 -5.235 7.045 1.00 87.94 97 GLY A CA 1
ATOM 731 C C . GLY A 1 97 ? -8.569 -5.054 8.324 1.00 87.94 97 GLY A C 1
ATOM 732 O O . GLY A 1 97 ? -8.484 -6.002 9.131 1.00 87.94 97 GLY A O 1
#

Radius of gyration: 13.79 Å; chains: 1; bounding box: 36×33×40 Å

Secondary structure (DSSP, 8-state):
--------EEEEE-SSEEEEEETTEEEEEETTS-EEEEEEEGGGGGTTT-SHHHH------EEEEETTTTEEEEEEEE-S-TTS---EEEEEE-S--

pLDDT: mean 90.46, std 12.81, range [39.91, 98.56]

Sequence (97 aa):
MLNSAPPDTNGRVGKNHYVQWVNTQLAVWDKSGTLLYGPIKGNTLFQSLGGTCATHNDGDPISQYDLLADRWILTQFAVGATDGSFSHQCVAVSMSG

Foldseek 3Di:
DPPDDDFLWEWDDADFWIWIDTFQFIWIAGPVRHTPDDRDGPLVLCCVVDDLSVVARGGNKYWDADRVQQKIWIWGKRQPRPPPDHIDIDIHIDNHD